Protein AF-A0A2N2XT64-F1 (afdb_monomer)

Foldseek 3Di:
DPDPVVVVVVVVVVVVVVVVVVVPPDQDDDAFFKKWKFDFAFDDPPDQQVDAPPVRHGDDPVVVVVVDPPDCVRRPVTDMFGQDPVSDTDDDDDPPTDTDMDIDDDDDPPRDPDDDDDDDDDDDDDDDDPD

Structure (mmCIF, N/CA/C/O backbone):
data_AF-A0A2N2XT64-F1
#
_entry.id   AF-A0A2N2XT64-F1
#
loop_
_atom_site.group_PDB
_atom_site.id
_atom_site.type_symbol
_atom_site.label_atom_id
_atom_site.label_alt_id
_atom_site.label_comp_id
_atom_site.label_asym_id
_atom_site.label_entity_id
_atom_site.label_seq_id
_atom_site.pdbx_PDB_ins_code
_atom_site.Cartn_x
_atom_site.Cartn_y
_atom_site.Cartn_z
_atom_site.occupancy
_atom_site.B_iso_or_equiv
_atom_site.auth_seq_id
_atom_site.auth_comp_id
_atom_site.auth_asym_id
_atom_site.auth_atom_id
_atom_site.pdbx_PDB_model_num
ATOM 1 N N . MET A 1 1 ? 22.605 4.730 -69.841 1.00 52.78 1 MET A N 1
ATOM 2 C CA . MET A 1 1 ? 22.550 5.150 -68.420 1.00 52.78 1 MET A CA 1
ATOM 3 C C . MET A 1 1 ? 23.114 4.033 -67.543 1.00 52.78 1 MET A C 1
ATOM 5 O O . MET A 1 1 ? 22.386 3.109 -67.203 1.00 52.78 1 MET A O 1
ATOM 9 N N . LYS A 1 2 ? 24.418 4.054 -67.231 1.00 54.47 2 LYS A N 1
ATOM 10 C CA . LYS A 1 2 ? 25.003 3.114 -66.259 1.00 54.47 2 LYS A CA 1
ATOM 11 C C . LYS A 1 2 ? 24.546 3.563 -64.870 1.00 54.47 2 LYS A C 1
ATOM 13 O O . LYS A 1 2 ? 24.994 4.596 -64.391 1.00 54.47 2 LYS A O 1
ATOM 18 N N . LYS A 1 3 ? 23.586 2.856 -64.266 1.00 61.47 3 LYS A N 1
ATOM 19 C CA . LYS A 1 3 ? 23.208 3.103 -62.869 1.00 61.47 3 LYS A CA 1
ATOM 20 C C . LYS A 1 3 ? 24.419 2.763 -61.997 1.00 61.47 3 LYS A C 1
ATOM 22 O O . LYS A 1 3 ? 24.975 1.674 -62.128 1.00 61.47 3 LYS A O 1
ATOM 27 N N . ASN A 1 4 ? 24.828 3.697 -61.142 1.00 63.78 4 ASN A N 1
ATOM 28 C CA . ASN A 1 4 ? 25.956 3.539 -60.227 1.00 63.78 4 ASN A CA 1
ATOM 29 C C . ASN A 1 4 ? 25.572 2.553 -59.113 1.00 63.78 4 ASN A C 1
ATOM 31 O O . ASN A 1 4 ? 25.219 2.948 -58.005 1.00 63.78 4 ASN A O 1
ATOM 35 N N . LEU A 1 5 ? 25.628 1.260 -59.437 1.00 62.66 5 LEU A N 1
ATOM 36 C CA . LEU A 1 5 ? 25.372 0.129 -58.547 1.00 62.66 5 LEU A CA 1
ATOM 37 C C . LEU A 1 5 ? 26.035 0.257 -57.155 1.00 62.66 5 LEU A C 1
ATOM 39 O O . LEU A 1 5 ? 25.341 -0.004 -56.175 1.00 62.66 5 LEU A O 1
ATOM 43 N N . PRO A 1 6 ? 27.295 0.733 -57.004 1.00 72.12 6 PRO A N 1
ATOM 44 C CA . PRO A 1 6 ? 27.887 0.897 -55.671 1.00 72.12 6 PRO A CA 1
ATOM 45 C C . PRO A 1 6 ? 27.227 2.006 -54.837 1.00 72.12 6 PRO A C 1
ATOM 47 O O . PRO A 1 6 ? 27.154 1.889 -53.619 1.00 72.12 6 PRO A O 1
ATOM 50 N N . VAL A 1 7 ? 26.697 3.057 -55.471 1.00 74.25 7 VAL A N 1
ATOM 51 C CA . VAL A 1 7 ? 26.027 4.170 -54.774 1.00 74.25 7 VAL A CA 1
ATOM 52 C C . VAL A 1 7 ? 24.658 3.731 -54.253 1.00 74.25 7 VAL A C 1
ATOM 54 O O . VAL A 1 7 ? 24.278 4.088 -53.141 1.00 74.25 7 VAL A O 1
ATOM 57 N N . LEU A 1 8 ? 23.946 2.902 -55.024 1.00 71.19 8 LEU A N 1
ATOM 58 C CA . LEU A 1 8 ? 22.670 2.323 -54.603 1.00 71.19 8 LEU A CA 1
ATOM 59 C C . LEU A 1 8 ? 22.856 1.354 -53.424 1.00 71.19 8 LEU A C 1
ATOM 61 O O . LEU A 1 8 ? 22.093 1.420 -52.464 1.00 71.19 8 LEU A O 1
ATOM 65 N N . SER A 1 9 ? 23.896 0.511 -53.459 1.00 72.12 9 SER A N 1
ATOM 66 C CA . SER A 1 9 ? 24.229 -0.390 -52.347 1.00 72.12 9 SER A CA 1
ATOM 67 C C . SER A 1 9 ? 24.648 0.368 -51.084 1.00 72.12 9 SER A C 1
ATOM 69 O O . SER A 1 9 ? 24.212 0.017 -49.991 1.00 72.12 9 SER A O 1
ATOM 71 N N . MET A 1 10 ? 25.434 1.442 -51.220 1.00 77.12 10 MET A N 1
ATOM 72 C CA . MET A 1 10 ? 25.842 2.283 -50.089 1.00 77.12 10 MET A CA 1
ATOM 73 C C . MET A 1 10 ? 24.636 2.965 -49.423 1.00 77.12 10 MET A C 1
ATOM 75 O O . MET A 1 10 ? 24.535 2.991 -48.198 1.00 77.12 10 MET A O 1
ATOM 79 N N . ALA A 1 11 ? 23.693 3.472 -50.224 1.00 80.12 11 ALA A N 1
ATOM 80 C CA . ALA A 1 11 ? 22.469 4.095 -49.722 1.00 80.12 11 ALA A CA 1
ATOM 81 C C . ALA A 1 11 ? 21.573 3.097 -48.966 1.00 80.12 11 ALA A C 1
ATOM 83 O O . ALA A 1 11 ? 20.992 3.443 -47.938 1.00 80.12 11 ALA A O 1
ATOM 84 N N . LEU A 1 12 ? 21.506 1.849 -49.436 1.00 81.56 12 LEU A N 1
ATOM 85 C CA . LEU A 1 12 ? 20.759 0.768 -48.787 1.00 81.56 12 LEU A CA 1
ATOM 86 C C . LEU A 1 12 ? 21.357 0.391 -47.425 1.00 81.56 12 LEU A C 1
ATOM 88 O O . LEU A 1 12 ? 20.624 0.275 -46.444 1.00 81.56 12 LEU A O 1
ATOM 92 N N . ILE A 1 13 ? 22.685 0.273 -47.345 1.00 83.06 13 ILE A N 1
ATOM 93 C CA . ILE A 1 13 ? 23.398 -0.024 -46.093 1.00 83.06 13 ILE A CA 1
ATOM 94 C C . ILE A 1 13 ? 23.221 1.120 -45.089 1.00 83.06 13 ILE A C 1
ATOM 96 O O . ILE A 1 13 ? 22.932 0.872 -43.920 1.00 83.06 13 ILE A O 1
ATOM 100 N N . PHE A 1 14 ? 23.330 2.370 -45.544 1.00 83.38 14 PHE A N 1
ATOM 101 C CA . PHE A 1 14 ? 23.127 3.544 -44.695 1.00 83.38 14 PHE A CA 1
ATOM 102 C C . PHE A 1 14 ? 21.688 3.633 -44.165 1.00 83.38 14 PHE A C 1
ATOM 104 O O . PHE A 1 14 ? 21.480 3.860 -42.976 1.00 83.38 14 PHE A O 1
ATOM 111 N N . SER A 1 15 ? 20.691 3.381 -45.021 1.00 79.69 15 SER A N 1
ATOM 112 C CA . SER A 1 15 ? 19.280 3.355 -44.623 1.00 79.69 15 SER A CA 1
ATOM 113 C C . SER A 1 15 ? 18.983 2.246 -43.612 1.00 79.69 15 SER A C 1
ATOM 115 O O . SER A 1 15 ? 18.233 2.480 -42.668 1.00 79.69 15 SER A O 1
ATOM 117 N N . MET A 1 16 ? 19.590 1.068 -43.770 1.00 80.12 16 MET A N 1
ATOM 118 C CA . MET A 1 16 ? 19.456 -0.042 -42.827 1.00 80.12 16 MET A CA 1
ATOM 119 C C . MET A 1 16 ? 20.108 0.282 -41.474 1.00 80.12 16 MET A C 1
ATOM 121 O O . MET A 1 16 ? 19.508 0.026 -40.433 1.00 80.12 16 MET A O 1
ATOM 125 N N . PHE A 1 17 ? 21.284 0.917 -41.472 1.00 77.56 17 PHE A N 1
ATOM 126 C CA . PHE A 1 17 ? 21.947 1.375 -40.246 1.00 77.56 17 PHE A CA 1
ATOM 127 C C . PHE A 1 17 ? 21.120 2.425 -39.492 1.00 77.56 17 PHE A C 1
ATOM 129 O O . PHE A 1 17 ? 21.021 2.373 -38.267 1.00 77.56 17 PHE A O 1
ATOM 136 N N . LEU A 1 18 ? 20.481 3.343 -40.225 1.00 74.75 18 LEU A N 1
ATOM 137 C CA . LEU A 1 18 ? 19.588 4.353 -39.656 1.00 74.75 18 LEU A CA 1
ATOM 138 C C . LEU A 1 18 ? 18.320 3.723 -39.056 1.00 74.75 18 LEU A C 1
ATOM 140 O O . LEU A 1 18 ? 17.832 4.161 -38.020 1.00 74.75 18 LEU A O 1
ATOM 144 N N . PHE A 1 19 ? 17.791 2.674 -39.689 1.00 71.75 19 PHE A N 1
ATOM 145 C CA . PHE A 1 19 ? 16.606 1.973 -39.195 1.00 71.75 19 PHE A CA 1
ATOM 146 C C . PHE A 1 19 ? 16.897 1.180 -37.915 1.00 71.75 19 PHE A C 1
ATOM 148 O O . PHE A 1 19 ? 16.060 1.142 -37.018 1.00 71.75 19 PHE A O 1
ATOM 155 N N . VAL A 1 20 ? 18.093 0.589 -37.799 1.00 71.88 20 VAL A N 1
ATOM 156 C CA . VAL A 1 20 ? 18.532 -0.132 -36.592 1.00 71.88 20 VAL A CA 1
ATOM 157 C C . VAL A 1 20 ? 18.795 0.828 -35.427 1.00 71.88 20 VAL A C 1
ATOM 159 O O . VAL A 1 20 ? 18.426 0.515 -34.298 1.00 71.88 20 VAL A O 1
ATOM 162 N N . SER A 1 21 ? 19.366 2.014 -35.668 1.00 66.00 21 SER A N 1
ATOM 163 C CA . SER A 1 21 ? 19.645 2.978 -34.591 1.00 66.00 21 SER A CA 1
ATOM 164 C C . SER A 1 21 ? 18.386 3.629 -34.001 1.00 66.00 21 SER A C 1
ATOM 166 O O . SER A 1 21 ? 18.387 4.008 -32.830 1.00 66.00 21 SER A O 1
ATOM 168 N N . LEU A 1 22 ? 17.293 3.708 -34.768 1.00 63.62 22 LEU A N 1
ATOM 169 C CA . LEU A 1 22 ? 16.005 4.250 -34.313 1.00 63.62 22 LEU A CA 1
ATOM 170 C C . LEU A 1 22 ? 15.193 3.272 -33.441 1.00 63.62 22 LEU A C 1
ATOM 172 O O . LEU A 1 22 ? 14.307 3.709 -32.709 1.00 63.62 22 LEU A O 1
ATOM 176 N N . GLN A 1 23 ? 15.498 1.969 -33.470 1.00 60.53 23 GLN A N 1
ATOM 177 C CA . GLN A 1 23 ? 14.805 0.952 -32.657 1.00 60.53 23 GLN A CA 1
ATOM 178 C C . GLN A 1 23 ? 15.129 1.074 -31.155 1.00 60.53 23 GLN A C 1
ATOM 180 O O . GLN A 1 23 ? 14.388 0.563 -30.321 1.00 60.53 23 GLN A O 1
ATOM 185 N N . SER A 1 24 ? 16.201 1.782 -30.787 1.00 58.28 24 SER A N 1
ATOM 186 C CA . SER A 1 24 ? 16.656 1.921 -29.394 1.00 58.28 24 SER A CA 1
ATOM 187 C C . SER A 1 24 ? 15.946 3.031 -28.601 1.00 58.28 24 SER A C 1
ATOM 189 O O . SER A 1 24 ? 16.322 3.294 -27.463 1.00 58.28 24 SER A O 1
ATOM 191 N N . ILE A 1 25 ? 14.942 3.704 -29.181 1.00 58.47 25 ILE A N 1
ATOM 192 C CA . ILE A 1 25 ? 14.254 4.866 -28.573 1.00 58.47 25 ILE A CA 1
ATOM 193 C C . ILE A 1 25 ? 12.875 4.479 -27.996 1.00 58.47 25 ILE A C 1
ATOM 195 O O . ILE A 1 25 ? 12.039 5.333 -27.706 1.00 58.47 25 ILE A O 1
ATOM 199 N N . PHE A 1 26 ? 12.591 3.191 -27.797 1.00 61.41 26 PHE A N 1
ATOM 200 C CA . PHE A 1 26 ? 11.381 2.797 -27.073 1.00 61.41 26 PHE A CA 1
ATOM 201 C C . PHE A 1 26 ? 11.606 2.918 -25.563 1.00 61.41 26 PHE A C 1
ATOM 203 O O . PHE A 1 26 ? 12.490 2.281 -24.996 1.00 61.41 26 PHE A O 1
ATOM 210 N N . ALA A 1 27 ? 10.796 3.754 -24.908 1.00 62.56 27 ALA A N 1
ATOM 211 C CA . ALA A 1 27 ? 10.800 3.896 -23.458 1.00 62.56 27 ALA A CA 1
ATOM 212 C C . ALA A 1 27 ? 10.430 2.555 -22.806 1.00 62.56 27 ALA A C 1
ATOM 214 O O . ALA A 1 27 ? 9.320 2.053 -22.985 1.00 62.56 27 ALA A O 1
ATOM 215 N N . GLN A 1 28 ? 11.366 1.970 -22.059 1.00 68.56 28 GLN A N 1
ATOM 216 C CA . GLN A 1 28 ? 11.153 0.689 -21.400 1.00 68.56 28 GLN A CA 1
ATOM 217 C C . GLN A 1 28 ? 10.209 0.869 -20.206 1.00 68.56 28 GLN A C 1
ATOM 219 O O . GLN A 1 28 ? 10.515 1.583 -19.250 1.00 68.56 28 GLN A O 1
ATOM 224 N N . GLN A 1 29 ? 9.047 0.216 -20.255 1.00 74.62 29 GLN A N 1
ATOM 225 C CA . GLN A 1 29 ? 8.146 0.153 -19.111 1.00 74.62 29 GLN A CA 1
ATOM 226 C C . GLN A 1 29 ? 8.701 -0.858 -18.107 1.00 74.62 29 GLN A C 1
ATOM 228 O O . GLN A 1 29 ? 8.760 -2.052 -18.391 1.00 74.62 29 GLN A O 1
ATOM 233 N N . VAL A 1 30 ? 9.099 -0.378 -16.931 1.00 79.75 30 VAL A N 1
ATOM 234 C CA . VAL A 1 30 ? 9.509 -1.244 -15.823 1.00 79.75 30 VAL A CA 1
ATOM 235 C C . VAL A 1 30 ? 8.306 -1.521 -14.944 1.00 79.75 30 VAL A C 1
ATOM 237 O O . VAL A 1 30 ? 7.570 -0.610 -14.561 1.00 79.75 30 VAL A O 1
ATOM 240 N N . LYS A 1 31 ? 8.106 -2.803 -14.658 1.00 86.12 31 LYS A N 1
ATOM 241 C CA . LYS A 1 31 ? 7.006 -3.306 -13.848 1.00 86.12 31 LYS A CA 1
ATOM 242 C C . LYS A 1 31 ? 7.575 -3.837 -12.546 1.00 86.12 31 LYS A C 1
ATOM 244 O O . LYS A 1 31 ? 8.658 -4.417 -12.520 1.00 86.12 31 LYS A O 1
ATOM 249 N N . VAL A 1 32 ? 6.857 -3.589 -11.461 1.00 89.56 32 VAL A N 1
ATOM 250 C CA . VAL A 1 32 ? 7.202 -4.157 -10.163 1.00 89.56 32 VAL A CA 1
ATOM 251 C C . VAL A 1 32 ? 6.683 -5.587 -10.165 1.00 89.56 32 VAL A C 1
ATOM 253 O O . VAL A 1 32 ? 5.495 -5.799 -10.370 1.00 89.56 32 VAL A O 1
ATOM 256 N N . GLU A 1 33 ? 7.567 -6.561 -9.973 1.00 92.00 33 GLU A N 1
ATOM 257 C CA . GLU A 1 33 ? 7.195 -7.985 -9.964 1.00 92.00 33 GLU A CA 1
ATOM 258 C C . GLU A 1 33 ? 6.870 -8.487 -8.555 1.00 92.00 33 GLU A C 1
ATOM 260 O O . GLU A 1 33 ? 6.113 -9.442 -8.377 1.00 92.00 33 GLU A O 1
ATOM 265 N N . LYS A 1 34 ? 7.464 -7.843 -7.546 1.00 94.06 34 LYS A N 1
ATOM 266 C CA . LYS A 1 34 ? 7.413 -8.252 -6.146 1.00 94.06 34 LYS A CA 1
ATOM 267 C C . LYS A 1 34 ? 7.229 -7.049 -5.243 1.00 94.06 34 LYS A C 1
ATOM 269 O O . LYS A 1 34 ? 7.922 -6.042 -5.401 1.00 94.06 34 LYS A O 1
ATOM 274 N N . ILE A 1 35 ? 6.346 -7.186 -4.262 1.00 94.81 35 ILE A N 1
ATOM 275 C CA . ILE A 1 35 ? 6.162 -6.203 -3.195 1.00 94.81 35 ILE A CA 1
ATOM 276 C C . ILE A 1 35 ? 6.192 -6.893 -1.838 1.00 94.81 35 ILE A C 1
ATOM 278 O O . ILE A 1 35 ? 5.782 -8.042 -1.697 1.00 94.81 35 ILE A O 1
ATOM 282 N N . LEU A 1 36 ? 6.643 -6.172 -0.821 1.00 94.62 36 LEU A N 1
ATOM 283 C CA . LEU A 1 36 ? 6.516 -6.591 0.567 1.00 94.62 36 LEU A CA 1
ATOM 284 C C . LEU A 1 36 ? 5.193 -6.071 1.116 1.00 94.62 36 LEU A C 1
AT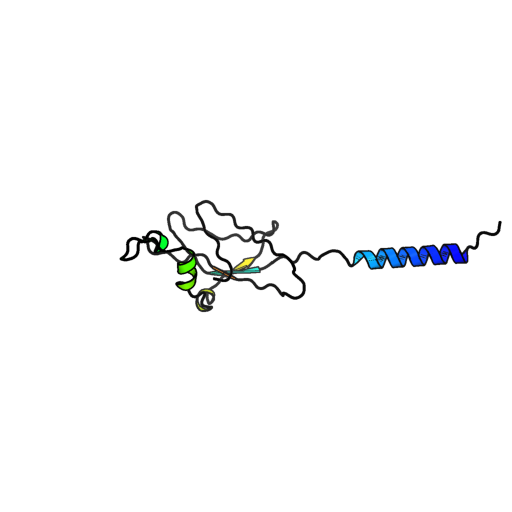OM 286 O O . LEU A 1 36 ? 4.912 -4.876 1.039 1.00 94.62 36 LEU A O 1
ATOM 290 N N . TYR A 1 37 ? 4.401 -6.966 1.688 1.00 94.81 37 TYR A N 1
ATOM 291 C CA . TYR A 1 37 ? 3.135 -6.668 2.338 1.00 94.81 37 TYR A CA 1
ATOM 292 C C . TYR A 1 37 ? 3.240 -6.902 3.843 1.00 94.81 37 TYR A C 1
ATOM 294 O O . TYR A 1 37 ? 3.696 -7.955 4.284 1.00 94.81 37 TYR A O 1
ATOM 302 N N . ALA A 1 38 ? 2.789 -5.937 4.640 1.00 92.38 38 ALA A N 1
ATOM 303 C CA . ALA A 1 38 ? 2.643 -6.086 6.081 1.00 92.38 38 ALA A CA 1
ATOM 304 C C . ALA A 1 38 ? 1.234 -5.677 6.525 1.00 92.38 38 ALA A C 1
ATOM 306 O O . ALA A 1 38 ? 0.732 -4.611 6.159 1.00 92.38 38 ALA A O 1
ATOM 307 N N . GLY A 1 39 ? 0.612 -6.522 7.345 1.00 90.56 39 GLY A N 1
ATOM 308 C CA . GLY A 1 39 ? -0.737 -6.327 7.868 1.00 90.56 39 GLY A CA 1
ATOM 309 C C . GLY A 1 39 ? -1.620 -7.566 7.676 1.00 90.56 39 GLY A C 1
ATOM 310 O O . GLY A 1 39 ? -1.105 -8.640 7.358 1.00 90.56 39 GLY A O 1
ATOM 311 N N . PRO A 1 40 ? -2.943 -7.431 7.863 1.00 91.19 40 PRO A N 1
ATOM 312 C CA . PRO A 1 40 ? -3.655 -6.205 8.234 1.00 91.19 40 PRO A CA 1
ATOM 313 C C . PRO A 1 40 ? -3.389 -5.802 9.692 1.00 91.19 40 PRO A C 1
ATOM 315 O O . PRO A 1 40 ? -3.378 -6.648 10.584 1.00 91.19 40 PRO A O 1
ATOM 318 N N . PHE A 1 41 ? -3.206 -4.506 9.948 1.00 86.44 41 PHE A N 1
ATOM 319 C CA . PHE A 1 41 ? -3.146 -3.957 11.305 1.00 86.44 41 PHE A CA 1
ATOM 320 C C . PHE A 1 41 ? -4.509 -3.387 11.681 1.00 86.44 41 PHE A C 1
ATOM 322 O O . PHE A 1 41 ? -5.018 -2.496 11.003 1.00 86.44 41 PHE A O 1
ATOM 329 N N . LYS A 1 42 ? -5.106 -3.898 12.758 1.00 84.56 42 LYS A N 1
ATOM 330 C CA . LYS A 1 42 ? -6.412 -3.436 13.236 1.00 84.56 42 LYS A CA 1
ATOM 331 C C . LYS A 1 42 ? -6.337 -1.975 13.677 1.00 84.56 42 LYS A C 1
ATOM 333 O O . LYS A 1 42 ? -5.458 -1.614 14.458 1.00 84.56 42 LYS A O 1
ATOM 338 N N . MET A 1 43 ? -7.272 -1.152 13.206 1.00 78.56 43 MET A N 1
ATOM 339 C CA . MET A 1 43 ? -7.420 0.217 13.695 1.00 78.56 43 MET A CA 1
ATOM 340 C C . MET A 1 43 ? -8.339 0.262 14.912 1.00 78.56 43 MET A C 1
ATOM 342 O O . MET A 1 43 ? -9.367 -0.413 14.963 1.00 78.56 43 MET A O 1
ATOM 346 N N . ALA A 1 44 ? -7.969 1.081 15.894 1.00 73.81 44 ALA A N 1
ATOM 347 C CA . ALA A 1 44 ? -8.873 1.435 16.976 1.00 73.81 44 ALA A CA 1
ATOM 348 C C . ALA A 1 44 ? -9.927 2.424 16.456 1.00 73.81 44 ALA A C 1
ATOM 350 O O . ALA A 1 44 ? -9.594 3.378 15.755 1.00 73.81 44 ALA A O 1
ATOM 351 N N . THR A 1 45 ? -11.189 2.188 16.809 1.00 71.25 45 THR A N 1
ATOM 352 C CA . THR A 1 45 ? -12.320 3.072 16.499 1.00 71.25 45 THR A CA 1
ATOM 353 C C . THR A 1 45 ? -12.786 3.801 17.766 1.00 71.25 45 THR A C 1
ATOM 355 O O . THR A 1 45 ? -12.861 3.148 18.813 1.00 71.25 45 THR A O 1
ATOM 358 N N . PRO A 1 46 ? -13.166 5.093 17.702 1.00 67.00 46 PRO A N 1
ATOM 359 C CA . PRO A 1 46 ? -13.208 5.945 16.509 1.00 67.00 46 PRO A CA 1
ATOM 360 C C . PRO A 1 46 ? -11.807 6.336 16.026 1.00 67.00 46 PRO A C 1
ATOM 362 O O . PRO A 1 46 ? -10.869 6.420 16.820 1.00 67.00 46 PRO A O 1
ATOM 365 N N . TYR A 1 47 ? -11.662 6.547 14.720 1.00 68.62 47 TYR A N 1
ATOM 366 C CA . TYR A 1 47 ? -10.383 6.921 14.129 1.00 68.62 47 TYR A CA 1
ATOM 367 C C . TYR A 1 47 ? -10.114 8.422 14.347 1.00 68.62 47 TYR A C 1
ATOM 369 O O . TYR A 1 47 ? -11.047 9.208 14.486 1.00 68.62 47 TYR A O 1
ATOM 377 N N . ILE A 1 48 ? -8.848 8.855 14.431 1.00 66.81 48 ILE A N 1
ATOM 378 C CA . ILE A 1 48 ? -8.520 10.243 14.829 1.00 66.81 48 ILE A CA 1
ATOM 379 C C . ILE A 1 48 ? -9.061 11.285 13.839 1.00 66.81 48 ILE A C 1
ATOM 381 O O . ILE A 1 48 ? -9.408 12.377 14.283 1.00 66.81 48 ILE A O 1
ATOM 385 N N . SER A 1 49 ? -9.188 10.979 12.542 1.00 63.81 49 SER A N 1
ATOM 386 C CA . SER A 1 49 ? -9.835 11.906 11.597 1.00 63.81 49 SER A CA 1
ATOM 387 C C . SER A 1 49 ? -11.336 12.072 11.849 1.00 63.81 49 SER A C 1
ATOM 389 O O . SER A 1 49 ? -11.876 13.145 11.587 1.00 63.81 49 SER A O 1
ATOM 391 N N . ASP A 1 50 ? -11.988 11.078 12.458 1.00 64.12 50 ASP A N 1
ATOM 392 C CA . ASP A 1 50 ? -13.373 11.191 12.933 1.00 64.12 50 ASP A CA 1
ATOM 393 C C . ASP A 1 50 ? -13.477 12.038 14.215 1.00 64.12 50 ASP A C 1
ATOM 395 O O . ASP A 1 50 ? -14.575 12.345 14.683 1.00 64.12 50 ASP A O 1
ATOM 399 N N . SER A 1 51 ? -12.339 12.403 14.813 1.00 68.38 51 SER A N 1
ATOM 400 C CA . SER A 1 51 ? -12.269 13.155 16.058 1.00 68.38 51 SER A CA 1
ATOM 401 C C . SER A 1 51 ? -12.105 14.658 15.817 1.00 68.38 51 SER A C 1
ATOM 403 O O . SER A 1 51 ? -11.602 15.123 14.790 1.00 68.38 51 SER A O 1
ATOM 405 N N . ILE A 1 52 ? -12.516 15.443 16.809 1.00 76.69 52 ILE A N 1
ATOM 406 C CA . ILE A 1 52 ? -12.311 16.892 16.856 1.00 76.69 52 ILE A CA 1
ATOM 407 C C . ILE A 1 52 ? -11.318 17.211 17.966 1.00 76.69 52 ILE A C 1
ATOM 409 O O . ILE A 1 52 ? -11.320 16.592 19.030 1.00 76.69 52 ILE A O 1
ATOM 413 N N . ASN A 1 53 ? -10.440 18.179 17.728 1.00 74.88 53 ASN A N 1
ATOM 414 C CA . ASN A 1 53 ? -9.556 18.659 18.780 1.00 74.88 53 ASN A CA 1
ATOM 415 C C . ASN A 1 53 ? -10.341 19.458 19.841 1.00 74.88 53 ASN A C 1
ATOM 417 O O . ASN A 1 53 ? -11.516 19.775 19.661 1.00 74.88 53 ASN A O 1
ATOM 421 N N . ALA A 1 54 ? -9.674 19.845 20.934 1.00 80.94 54 ALA A N 1
ATOM 422 C CA . ALA A 1 54 ? -10.284 20.635 22.013 1.00 80.94 54 ALA A CA 1
ATOM 423 C C . ALA A 1 54 ? -10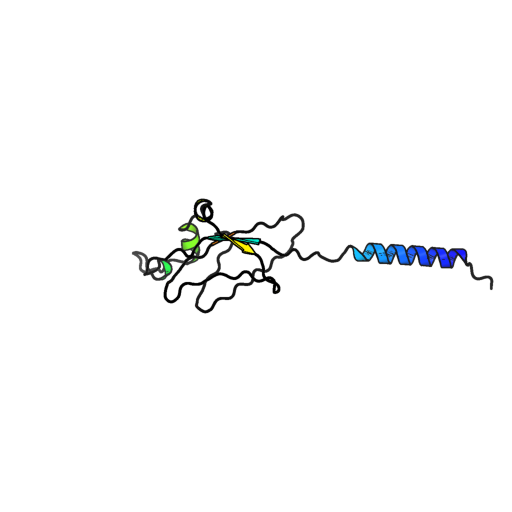.889 21.980 21.548 1.00 80.94 54 ALA A C 1
ATOM 425 O O . ALA A 1 54 ? -11.702 22.567 22.255 1.00 80.94 54 ALA A O 1
ATOM 426 N N . ASN A 1 55 ? -10.522 22.445 20.349 1.00 82.88 55 ASN A N 1
ATOM 427 C CA . ASN A 1 55 ? -11.015 23.674 19.733 1.00 82.88 55 ASN A CA 1
ATOM 428 C C . ASN A 1 55 ? -12.142 23.417 18.710 1.00 82.88 55 ASN A C 1
ATOM 430 O O . ASN A 1 55 ? -12.496 24.320 17.957 1.00 82.88 55 ASN A O 1
ATOM 434 N N . GLY A 1 56 ? -12.672 22.191 18.627 1.00 80.44 56 GLY A N 1
ATOM 435 C CA . GLY A 1 56 ? -13.761 21.820 17.718 1.00 80.44 56 GLY A CA 1
ATOM 436 C C . GLY A 1 56 ? -13.359 21.662 16.250 1.00 80.44 56 GLY A C 1
ATOM 437 O O . GLY A 1 56 ? -14.227 21.533 15.391 1.00 80.44 56 GLY A O 1
ATOM 438 N N . LYS A 1 57 ? -12.059 21.670 15.932 1.00 82.75 57 LYS A N 1
ATOM 439 C CA . LYS A 1 57 ? -11.563 21.481 14.564 1.00 82.75 57 LYS A CA 1
ATOM 440 C C . LYS A 1 57 ? -11.249 20.007 14.321 1.00 82.75 57 LYS A C 1
ATOM 442 O O . LYS A 1 57 ? -10.510 19.408 15.105 1.00 82.75 57 LYS A O 1
ATOM 447 N N . SER A 1 58 ? -11.756 19.454 13.222 1.00 78.19 58 SER A N 1
ATOM 448 C CA . SER A 1 58 ? -11.410 18.104 12.764 1.00 78.19 58 SER A CA 1
ATOM 449 C C . SER A 1 58 ? -9.907 17.970 12.527 1.00 78.19 58 SER A C 1
ATOM 451 O O . SER A 1 58 ? -9.244 18.912 12.070 1.00 78.19 58 SER A O 1
ATOM 453 N N . PHE A 1 59 ? -9.362 16.797 12.837 1.00 70.50 59 PHE A N 1
ATOM 454 C CA . PHE A 1 59 ? -7.990 16.478 12.462 1.00 70.50 59 PHE A CA 1
ATOM 455 C C . PHE A 1 59 ? -7.893 16.331 10.939 1.00 70.50 59 PHE A C 1
ATOM 457 O O . PHE A 1 59 ? -8.774 15.763 10.306 1.00 70.50 59 PHE A O 1
ATOM 464 N N . ALA A 1 60 ? -6.836 16.888 10.344 1.00 72.81 60 ALA A N 1
ATOM 465 C CA . ALA A 1 60 ? -6.584 16.740 8.913 1.00 72.81 60 ALA A CA 1
ATOM 466 C C . ALA A 1 60 ? -5.950 15.373 8.633 1.00 72.81 60 ALA A C 1
ATOM 468 O O . ALA A 1 60 ? -5.004 14.999 9.328 1.00 72.81 60 ALA A O 1
ATOM 469 N N . ASP A 1 61 ? -6.378 14.694 7.571 1.00 68.31 61 ASP A N 1
ATOM 470 C CA . ASP A 1 61 ? -5.887 13.351 7.232 1.00 68.31 61 ASP A CA 1
ATOM 471 C C . ASP A 1 61 ? -4.370 13.324 6.990 1.00 68.31 61 ASP A C 1
ATOM 473 O O . ASP A 1 61 ? -3.653 12.437 7.446 1.00 68.31 61 ASP A O 1
ATOM 477 N N . ALA A 1 62 ? -3.823 14.39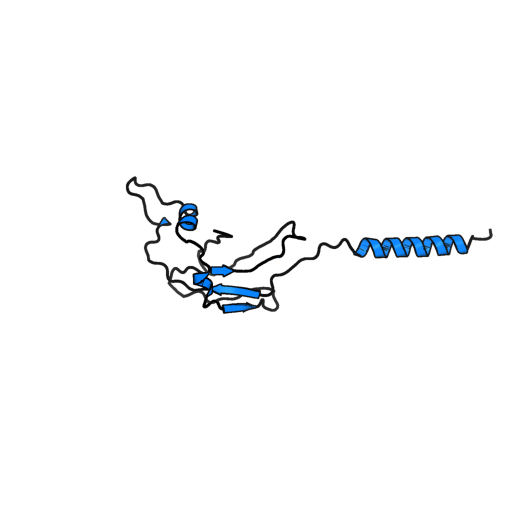8 6.415 1.00 65.25 62 ALA A N 1
ATOM 478 C CA . ALA A 1 62 ? -2.379 14.565 6.243 1.00 65.25 62 ALA A CA 1
ATOM 479 C C . ALA A 1 62 ? -1.590 14.643 7.570 1.00 65.25 62 ALA A C 1
ATOM 481 O O . ALA A 1 62 ? -0.391 14.369 7.598 1.00 65.25 62 ALA A O 1
ATOM 482 N N . ALA A 1 63 ? -2.226 15.022 8.684 1.00 63.81 63 ALA A N 1
ATOM 483 C CA . ALA A 1 63 ? -1.587 14.991 10.000 1.00 63.81 63 ALA A CA 1
ATOM 484 C C . ALA A 1 63 ? -1.475 13.559 10.553 1.00 63.81 63 ALA A C 1
ATOM 486 O O . ALA A 1 63 ? -0.584 13.295 11.361 1.00 63.81 63 ALA A O 1
ATOM 487 N N . LEU A 1 64 ? -2.313 12.628 10.080 1.00 62.09 64 LEU A N 1
ATOM 488 C CA . LEU A 1 64 ? -2.253 11.211 10.447 1.00 62.09 64 LEU A CA 1
ATOM 489 C C . LEU A 1 64 ? -1.008 10.533 9.874 1.00 62.09 64 LEU A C 1
ATOM 491 O O . LEU A 1 64 ? -0.401 9.713 10.562 1.00 62.09 64 LEU A O 1
ATOM 495 N N . LEU A 1 65 ? -0.553 10.947 8.688 1.00 61.31 65 LEU A N 1
ATOM 496 C CA . LEU A 1 65 ? 0.708 10.475 8.100 1.00 61.31 65 LEU A CA 1
ATOM 497 C C . LEU A 1 65 ? 1.901 10.750 9.013 1.00 61.31 65 LEU A C 1
ATOM 499 O O . LEU A 1 65 ? 2.748 9.890 9.220 1.00 61.31 65 LEU A O 1
ATOM 503 N N . LYS A 1 66 ? 1.913 11.923 9.656 1.00 59.69 66 LYS A N 1
ATOM 504 C CA . LYS A 1 66 ? 2.951 12.283 10.632 1.00 59.69 66 LYS A CA 1
ATOM 505 C C . LYS A 1 66 ? 2.836 11.506 11.943 1.00 59.69 66 LYS A C 1
ATOM 507 O O . LYS A 1 66 ? 3.806 11.437 12.692 1.00 59.69 66 LYS A O 1
ATOM 512 N N . SER A 1 67 ? 1.655 10.968 12.244 1.00 57.00 67 SER A N 1
ATOM 513 C CA . SER A 1 67 ? 1.397 10.210 13.472 1.00 57.00 67 SER A CA 1
ATOM 514 C C . SER A 1 67 ? 1.788 8.736 13.357 1.00 57.00 67 SER A C 1
ATOM 516 O O . SER A 1 67 ? 2.047 8.094 14.374 1.00 57.00 67 SER A O 1
ATOM 518 N N . PHE A 1 68 ? 1.875 8.212 12.130 1.00 59.28 68 PHE A N 1
ATOM 519 C CA . PHE A 1 68 ? 2.256 6.833 11.855 1.00 59.28 68 PHE A CA 1
ATOM 520 C C . PHE A 1 68 ? 3.664 6.804 11.251 1.00 59.28 68 PHE A C 1
ATOM 522 O O . PHE A 1 68 ? 3.808 6.836 10.029 1.00 59.28 68 PHE A O 1
ATOM 529 N N . PRO A 1 69 ? 4.738 6.743 12.064 1.00 58.25 69 PRO A N 1
ATOM 530 C CA . PRO A 1 69 ? 6.060 6.534 11.501 1.00 58.25 69 PRO A CA 1
ATOM 531 C C . PRO A 1 69 ? 6.053 5.172 10.803 1.00 58.25 69 PRO A C 1
ATOM 533 O O . PRO A 1 69 ? 5.935 4.139 11.468 1.00 58.25 69 PRO A O 1
ATOM 536 N N . LEU A 1 70 ? 6.168 5.167 9.471 1.00 64.69 70 LEU A N 1
ATOM 537 C CA . LEU A 1 70 ? 6.456 3.979 8.665 1.00 64.69 70 LEU A CA 1
ATOM 538 C C . LEU A 1 70 ? 7.815 3.425 9.108 1.00 64.69 70 LEU A C 1
ATOM 540 O O . LEU A 1 70 ? 8.867 3.728 8.553 1.00 64.69 70 LEU A O 1
ATOM 544 N N . SER A 1 71 ? 7.804 2.662 10.195 1.00 72.69 71 SER A N 1
ATOM 545 C CA . SER A 1 71 ? 8.989 2.027 10.742 1.00 72.69 71 SER A CA 1
ATOM 546 C C . SER A 1 71 ? 9.265 0.747 9.971 1.00 72.69 71 SER A C 1
ATOM 548 O O . SER A 1 71 ? 8.366 -0.072 9.780 1.00 72.69 71 SER A O 1
ATOM 550 N N . GLU A 1 72 ? 10.533 0.507 9.636 1.00 77.56 72 GLU A N 1
ATOM 551 C CA . GLU A 1 72 ? 10.993 -0.782 9.099 1.00 77.56 72 GLU A CA 1
ATOM 552 C C . GLU A 1 72 ? 10.575 -1.976 9.977 1.00 77.56 72 GLU A C 1
ATOM 554 O O . GLU A 1 72 ? 10.411 -3.093 9.492 1.00 77.56 72 GLU A O 1
ATOM 559 N N . LYS A 1 73 ? 10.291 -1.734 11.265 1.00 82.44 73 LYS A N 1
ATOM 560 C CA . LYS A 1 73 ? 9.774 -2.744 12.193 1.00 82.44 73 LYS A CA 1
ATOM 561 C C . LYS A 1 73 ? 8.463 -3.390 11.737 1.00 82.44 73 LYS A C 1
ATOM 563 O O . LYS A 1 73 ? 8.259 -4.568 12.016 1.00 82.44 73 LYS A O 1
ATOM 568 N N . TYR A 1 74 ? 7.597 -2.667 11.023 1.00 82.38 74 TYR A N 1
ATOM 569 C CA . TYR A 1 74 ? 6.340 -3.232 10.521 1.00 82.38 74 TYR A CA 1
ATOM 570 C C . TYR A 1 74 ? 6.565 -4.302 9.447 1.00 82.38 74 TYR A C 1
ATOM 572 O O . TYR A 1 74 ? 5.728 -5.186 9.288 1.00 82.38 74 TYR A O 1
ATOM 580 N N . PHE A 1 75 ? 7.707 -4.271 8.755 1.00 88.50 75 PHE A N 1
ATOM 581 C CA . PHE A 1 75 ? 8.032 -5.215 7.689 1.00 88.50 75 PHE A CA 1
ATOM 582 C C . PHE A 1 75 ? 8.874 -6.414 8.150 1.00 88.50 75 PHE A C 1
ATOM 584 O O . PHE A 1 75 ? 9.173 -7.274 7.323 1.00 88.50 75 PHE A O 1
ATOM 591 N N . ILE A 1 76 ? 9.209 -6.528 9.446 1.00 86.75 76 ILE A N 1
ATOM 592 C CA . ILE A 1 76 ? 9.990 -7.662 9.987 1.00 86.75 76 ILE A CA 1
ATOM 593 C C . ILE A 1 76 ? 9.328 -9.008 9.654 1.00 86.75 76 ILE A C 1
ATOM 595 O O . ILE A 1 76 ? 10.016 -9.949 9.278 1.00 86.75 76 ILE A O 1
ATOM 599 N N . ASN A 1 77 ? 7.996 -9.072 9.734 1.00 85.94 77 ASN A N 1
ATOM 600 C CA . ASN A 1 77 ? 7.203 -10.264 9.412 1.00 85.94 77 ASN A CA 1
ATOM 601 C C . ASN A 1 77 ? 6.385 -10.073 8.124 1.00 85.94 77 ASN A C 1
ATOM 603 O O . ASN A 1 77 ? 5.257 -10.555 8.024 1.00 85.94 77 ASN A O 1
ATOM 607 N N . SER A 1 78 ? 6.909 -9.296 7.173 1.00 92.50 78 SER A N 1
ATOM 6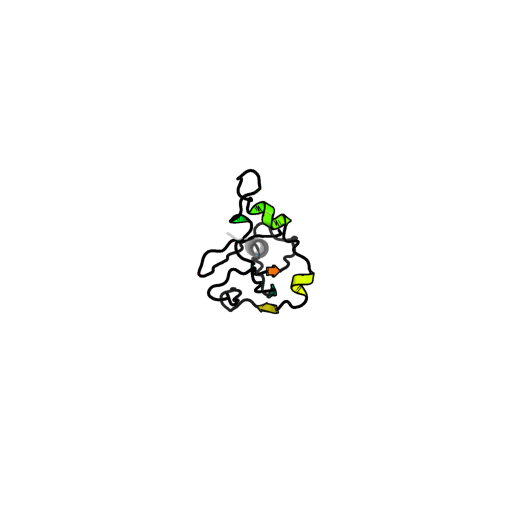08 C CA . SER A 1 78 ? 6.220 -9.062 5.904 1.00 92.50 78 SER A CA 1
ATOM 609 C C . SER A 1 78 ? 6.167 -10.315 5.033 1.00 92.50 78 SER A C 1
ATOM 611 O O . SER A 1 78 ? 7.007 -11.209 5.119 1.00 92.50 78 SER A O 1
ATOM 613 N N . VAL A 1 79 ? 5.153 -10.360 4.177 1.00 94.88 79 VAL A N 1
ATOM 614 C CA . VAL A 1 79 ? 4.957 -11.391 3.164 1.00 94.88 79 VAL A CA 1
ATOM 615 C C . VAL A 1 79 ? 5.327 -10.804 1.809 1.00 94.88 79 VAL A C 1
ATOM 617 O O . VAL A 1 79 ? 4.875 -9.715 1.460 1.00 94.88 79 VAL A O 1
ATOM 620 N N . GLU A 1 80 ? 6.132 -11.521 1.030 1.00 95.62 80 GLU A N 1
ATOM 621 C CA . GLU A 1 80 ? 6.367 -11.168 -0.370 1.00 95.62 80 GLU A CA 1
ATOM 622 C C . GLU A 1 80 ? 5.137 -11.554 -1.202 1.00 95.62 80 GLU A C 1
ATOM 624 O O . GLU A 1 80 ? 4.750 -12.723 -1.252 1.00 95.62 80 GLU A O 1
ATOM 629 N N . LEU A 1 81 ? 4.520 -10.570 -1.853 1.00 95.69 81 LEU A N 1
ATOM 630 C CA . LEU 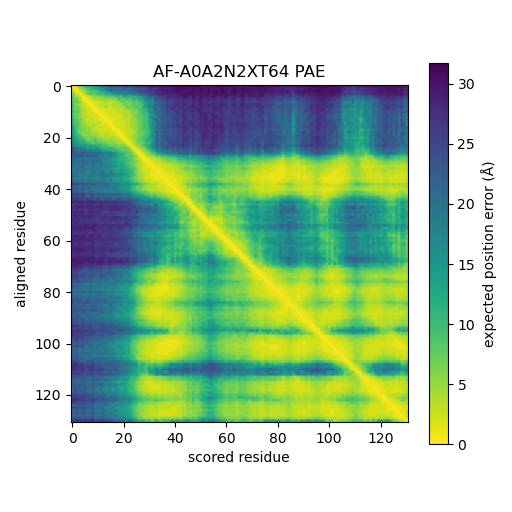A 1 81 ? 3.482 -10.782 -2.854 1.00 95.69 81 LEU A CA 1
ATOM 631 C C . LEU A 1 81 ? 4.109 -10.689 -4.240 1.00 95.69 81 LEU A C 1
ATOM 633 O O . LEU A 1 81 ? 4.879 -9.768 -4.521 1.00 95.69 81 LEU A O 1
ATOM 637 N N . GLN A 1 82 ? 3.745 -11.629 -5.104 1.00 95.19 82 GLN A N 1
ATOM 638 C CA . GLN A 1 82 ? 4.139 -11.632 -6.509 1.00 95.19 82 GLN A CA 1
ATOM 639 C C . GLN A 1 82 ? 2.979 -11.146 -7.367 1.00 95.19 82 GLN A C 1
ATOM 641 O O . GLN A 1 82 ? 1.817 -11.406 -7.046 1.00 95.19 82 GLN A O 1
ATOM 646 N N . ALA A 1 83 ? 3.310 -10.435 -8.440 1.00 93.50 83 ALA A N 1
ATOM 647 C CA . ALA A 1 83 ? 2.332 -10.022 -9.428 1.00 93.50 83 ALA A CA 1
ATOM 648 C C . ALA A 1 83 ? 1.740 -11.259 -10.124 1.00 93.50 83 ALA A C 1
ATOM 650 O O . ALA A 1 83 ? 2.464 -12.200 -10.460 1.00 93.50 83 ALA A O 1
ATOM 651 N N . ASP A 1 84 ? 0.425 -11.269 -10.331 1.00 91.06 84 ASP A N 1
ATOM 652 C CA . ASP A 1 84 ? -0.238 -12.314 -11.109 1.00 91.06 84 ASP A CA 1
ATOM 653 C C . ASP A 1 84 ? -0.036 -12.117 -12.627 1.00 91.06 84 ASP A C 1
ATOM 655 O O . ASP A 1 84 ? 0.639 -11.194 -13.086 1.00 91.06 84 ASP A O 1
ATOM 659 N N . THR A 1 85 ? -0.631 -12.993 -13.443 1.00 87.88 85 THR A N 1
ATOM 660 C CA . THR A 1 85 ? -0.575 -12.898 -14.914 1.00 87.88 85 THR A CA 1
ATOM 661 C C . THR A 1 85 ? -1.208 -11.624 -15.483 1.00 87.88 85 THR A C 1
ATOM 663 O O . THR A 1 85 ? -0.989 -11.319 -16.652 1.00 87.88 85 THR A O 1
ATOM 666 N N . ALA A 1 86 ? -2.004 -10.904 -14.688 1.00 88.62 86 ALA A N 1
ATOM 667 C CA . ALA A 1 86 ? -2.581 -9.607 -15.028 1.00 88.62 86 ALA A CA 1
ATOM 668 C C . ALA A 1 86 ? -1.800 -8.436 -14.402 1.00 88.62 86 ALA A C 1
ATOM 670 O O . ALA A 1 86 ? -2.250 -7.295 -14.485 1.00 88.62 86 ALA A O 1
ATOM 671 N N . GLU A 1 87 ? -0.630 -8.705 -13.814 1.00 87.62 87 GLU A N 1
ATOM 672 C CA . GLU A 1 87 ? 0.259 -7.723 -13.187 1.00 87.62 87 GLU A CA 1
ATOM 673 C C . GLU A 1 87 ? -0.342 -7.066 -11.937 1.00 87.62 87 GLU A C 1
ATOM 675 O O . GLU A 1 87 ? 0.004 -5.939 -11.577 1.00 87.62 87 GLU A O 1
ATOM 680 N N . LEU A 1 88 ? -1.242 -7.781 -11.258 1.00 92.06 88 LEU A N 1
ATOM 681 C CA . LEU A 1 88 ? -1.902 -7.325 -10.043 1.00 92.06 88 LEU A CA 1
ATOM 682 C C . LEU A 1 88 ? -1.340 -8.033 -8.812 1.00 92.06 88 LEU A C 1
ATOM 684 O O . LEU A 1 88 ? -1.021 -9.222 -8.830 1.00 92.06 88 LEU A O 1
ATOM 688 N N . PHE A 1 89 ? -1.277 -7.296 -7.706 1.00 94.25 89 PHE A N 1
ATOM 689 C CA . PHE A 1 89 ? -0.959 -7.843 -6.392 1.00 94.25 89 PHE A CA 1
ATOM 690 C C . PHE A 1 89 ? -2.245 -8.015 -5.594 1.00 94.25 89 PHE A C 1
ATOM 692 O O . PHE A 1 89 ? -2.960 -7.046 -5.339 1.00 94.25 89 PHE A O 1
ATOM 699 N N . GLN A 1 90 ? -2.530 -9.246 -5.177 1.00 93.12 90 GLN A N 1
ATOM 700 C CA . GLN A 1 90 ? -3.734 -9.556 -4.412 1.00 93.12 90 GLN A CA 1
ATOM 701 C C . GLN A 1 90 ? -3.411 -9.763 -2.934 1.00 93.12 90 GLN A C 1
ATOM 703 O O . GLN A 1 90 ? -2.441 -10.425 -2.570 1.00 93.12 90 GLN A O 1
ATOM 708 N N . PHE A 1 91 ? -4.264 -9.221 -2.071 1.00 91.31 91 PHE A N 1
ATOM 709 C CA . PHE A 1 91 ? -4.192 -9.391 -0.625 1.00 91.31 91 PHE A CA 1
ATOM 710 C C . PHE A 1 91 ? -5.605 -9.496 -0.046 1.00 91.31 91 PHE A C 1
ATOM 712 O O . PHE A 1 91 ? -6.592 -9.127 -0.683 1.00 91.31 91 PHE A O 1
ATOM 719 N N . LYS A 1 92 ? -5.719 -10.040 1.167 1.00 88.94 92 LYS A N 1
ATOM 720 C CA . LYS A 1 92 ? -7.013 -10.223 1.833 1.00 88.94 92 LYS A CA 1
ATOM 721 C C . LYS A 1 92 ? -7.351 -8.995 2.668 1.00 88.94 92 LYS A C 1
ATOM 723 O O . LYS A 1 92 ? -6.546 -8.572 3.493 1.00 88.94 92 LYS A O 1
ATOM 728 N N . ILE A 1 93 ? -8.560 -8.477 2.482 1.00 86.12 93 ILE A N 1
ATOM 729 C CA . ILE A 1 93 ? -9.131 -7.408 3.304 1.00 86.12 93 ILE A CA 1
ATOM 730 C C . ILE A 1 93 ? -10.048 -8.063 4.350 1.00 86.12 93 ILE A C 1
ATOM 732 O O . ILE A 1 93 ? -10.927 -8.844 3.962 1.00 86.12 93 ILE A O 1
ATOM 736 N N . PRO A 1 94 ? -9.845 -7.813 5.658 1.00 85.06 94 PRO A N 1
ATOM 737 C CA . PRO A 1 94 ? -10.766 -8.262 6.700 1.00 85.06 94 PRO A CA 1
ATOM 738 C C . PRO A 1 94 ? -12.189 -7.762 6.441 1.00 85.06 94 PRO A C 1
ATOM 740 O O . PRO A 1 94 ? -12.389 -6.610 6.063 1.00 85.06 94 PRO A O 1
ATOM 743 N N . LYS A 1 95 ? -13.190 -8.622 6.651 1.00 79.00 95 LYS A N 1
ATOM 744 C CA . LYS A 1 95 ? -14.593 -8.194 6.609 1.00 79.00 95 LYS A CA 1
ATOM 745 C C . LYS A 1 95 ? -14.919 -7.439 7.896 1.00 79.00 95 LYS A C 1
ATOM 747 O O . LYS A 1 95 ? -14.539 -7.891 8.971 1.00 79.00 95 LYS A O 1
ATOM 752 N N . ASP A 1 96 ? -15.617 -6.316 7.754 1.00 73.69 96 ASP A N 1
ATOM 753 C CA . ASP A 1 96 ? -16.216 -5.547 8.854 1.00 73.69 96 ASP A CA 1
ATOM 754 C C . ASP A 1 96 ? -15.234 -4.890 9.846 1.00 73.69 96 AS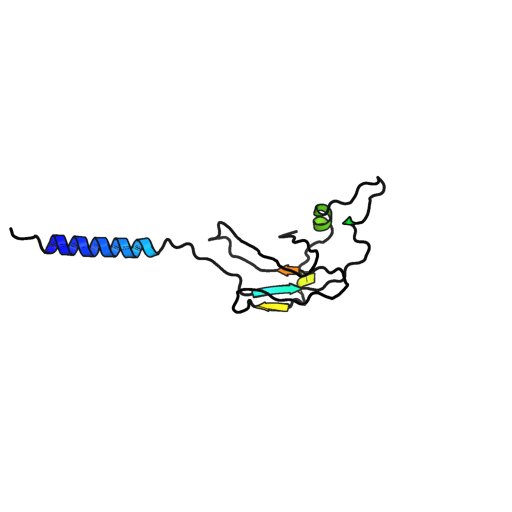P A C 1
ATOM 756 O O . ASP A 1 96 ? -15.637 -4.475 10.931 1.00 73.69 96 ASP A O 1
ATOM 760 N N . GLU A 1 97 ? -13.957 -4.724 9.479 1.00 78.31 97 GLU A N 1
ATOM 761 C CA . GLU A 1 97 ? -12.968 -4.033 10.316 1.00 78.31 97 GLU A CA 1
ATOM 762 C C . GLU A 1 97 ? -12.150 -2.996 9.533 1.00 78.31 97 GLU A C 1
ATOM 764 O O . GLU A 1 97 ? -11.593 -3.279 8.470 1.00 78.31 97 GLU A O 1
ATOM 769 N N . TYR A 1 98 ? -12.008 -1.797 10.108 1.00 81.81 98 TYR A N 1
ATOM 770 C CA . TYR A 1 98 ? -11.031 -0.819 9.638 1.00 81.81 98 TYR A CA 1
ATOM 771 C C . TYR A 1 98 ? -9.616 -1.334 9.902 1.00 81.81 98 TYR A C 1
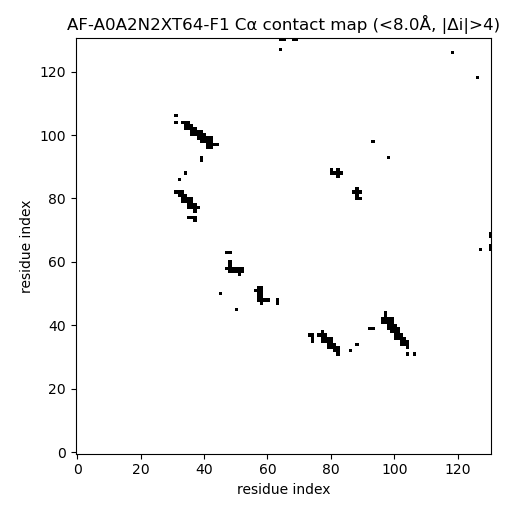ATOM 773 O O . TYR A 1 98 ? -9.263 -1.699 11.029 1.00 81.81 98 TYR A O 1
ATOM 781 N N . SER A 1 99 ? -8.790 -1.347 8.860 1.00 87.00 99 SER A N 1
ATOM 782 C CA . SER A 1 99 ? -7.434 -1.877 8.939 1.00 87.00 99 SER A CA 1
ATOM 783 C C . SER A 1 99 ? -6.450 -1.073 8.098 1.00 87.00 99 SER A C 1
ATOM 785 O O . SER A 1 99 ? -6.803 -0.491 7.074 1.00 87.00 99 SER A O 1
ATOM 787 N N . ILE A 1 100 ? -5.201 -1.042 8.558 1.00 86.44 100 ILE A N 1
ATOM 788 C CA . ILE A 1 100 ? -4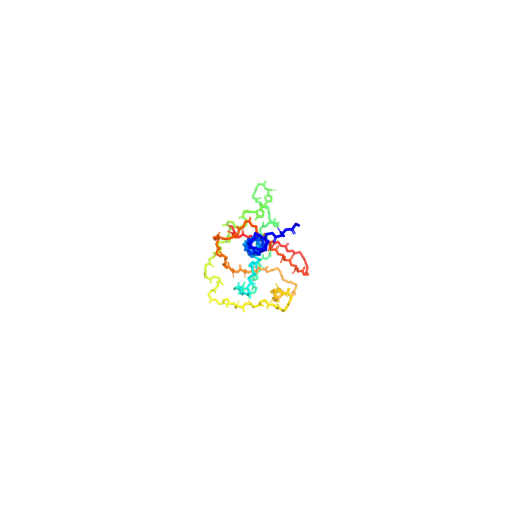.070 -0.464 7.836 1.00 86.44 100 ILE A CA 1
ATOM 789 C C . ILE A 1 100 ? -3.311 -1.593 7.146 1.00 86.44 100 ILE A C 1
ATOM 791 O O . ILE A 1 100 ? -2.979 -2.615 7.756 1.00 86.44 100 ILE A O 1
ATOM 795 N N . HIS A 1 101 ? -3.020 -1.379 5.869 1.00 89.75 101 HIS A N 1
ATOM 796 C CA . HIS A 1 101 ? -2.242 -2.272 5.024 1.00 89.75 101 HIS A CA 1
ATOM 797 C C . HIS A 1 101 ? -0.997 -1.526 4.544 1.00 89.75 101 HIS A C 1
ATOM 799 O O . HIS A 1 101 ? -1.116 -0.449 3.960 1.00 89.75 101 HIS A O 1
ATOM 805 N N . PHE A 1 102 ? 0.188 -2.092 4.772 1.00 90.69 102 PHE A N 1
ATOM 806 C CA . PHE A 1 102 ? 1.441 -1.512 4.301 1.00 90.69 102 PHE A CA 1
ATOM 807 C C . PHE A 1 102 ? 2.001 -2.296 3.122 1.00 90.69 102 PHE A C 1
ATOM 809 O O . PHE A 1 102 ? 2.090 -3.524 3.162 1.00 90.69 102 PHE A O 1
ATOM 816 N N . PHE A 1 103 ? 2.437 -1.560 2.103 1.00 91.94 103 PHE A N 1
ATOM 817 C CA . PHE A 1 103 ? 3.087 -2.093 0.913 1.00 91.94 103 PHE A CA 1
ATOM 818 C C . PHE A 1 103 ? 4.426 -1.388 0.716 1.00 91.94 103 PHE A C 1
ATOM 820 O O . PHE A 1 103 ? 4.498 -0.164 0.812 1.00 91.94 103 PHE A O 1
ATOM 827 N N . LYS A 1 104 ? 5.486 -2.152 0.442 1.00 91.19 104 LYS A N 1
ATOM 828 C CA . LYS A 1 104 ? 6.830 -1.625 0.191 1.00 91.19 104 LYS A CA 1
ATOM 829 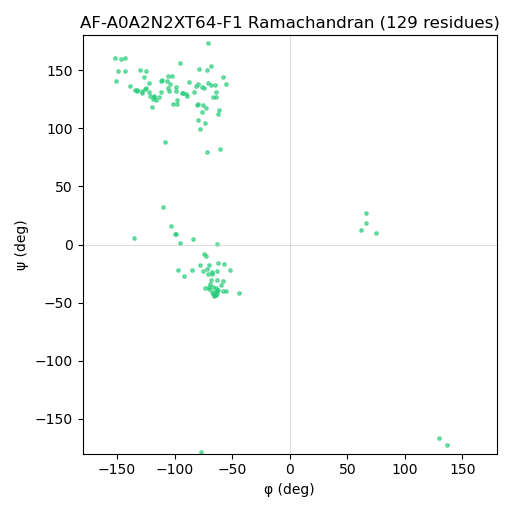C C . LYS A 1 104 ? 7.435 -2.268 -1.047 1.00 91.19 104 LYS A C 1
ATOM 831 O O . LYS A 1 104 ? 7.434 -3.487 -1.189 1.00 91.19 104 LYS A O 1
ATOM 836 N N . PHE A 1 105 ? 7.978 -1.438 -1.925 1.00 90.75 105 PHE A N 1
ATOM 837 C CA . PHE A 1 105 ? 8.713 -1.850 -3.114 1.00 90.75 105 PHE A CA 1
ATOM 838 C C . PHE A 1 105 ? 9.741 -0.777 -3.472 1.00 90.75 105 PHE A C 1
ATOM 840 O O . PHE A 1 105 ? 9.630 0.368 -3.036 1.00 90.75 105 PHE A O 1
ATOM 847 N N . TYR A 1 106 ? 10.744 -1.153 -4.261 1.00 85.62 106 TYR A N 1
ATOM 848 C CA . TYR A 1 106 ? 11.819 -0.257 -4.674 1.00 85.62 106 TYR A CA 1
ATOM 849 C C . TYR A 1 106 ? 11.870 -0.175 -6.195 1.00 85.62 106 TYR A C 1
ATOM 851 O O . TYR A 1 106 ? 11.743 -1.184 -6.885 1.00 85.62 106 TYR A O 1
ATOM 859 N N . ILE A 1 107 ? 12.088 1.034 -6.708 1.00 81.75 107 ILE A N 1
ATOM 860 C CA . ILE A 1 107 ? 12.332 1.296 -8.127 1.00 81.75 107 ILE A CA 1
ATOM 861 C C . ILE A 1 107 ? 13.655 2.053 -8.273 1.00 81.75 107 ILE A C 1
ATOM 863 O O . ILE A 1 107 ? 13.928 2.996 -7.532 1.00 81.75 107 ILE A O 1
ATOM 867 N N . SER A 1 108 ? 14.508 1.646 -9.213 1.00 75.25 108 SER A N 1
ATOM 868 C CA . SER A 1 108 ? 15.797 2.310 -9.453 1.00 75.25 108 SER A CA 1
ATOM 869 C C . SER A 1 108 ? 15.622 3.587 -10.282 1.00 75.25 108 SER A C 1
ATOM 871 O O . SER A 1 108 ? 15.406 3.519 -11.484 1.00 75.25 108 SER A O 1
ATOM 873 N N . GLY A 1 109 ? 15.761 4.763 -9.668 1.00 63.56 109 GLY A N 1
ATOM 874 C CA . GLY A 1 109 ? 15.401 6.066 -10.258 1.00 63.56 109 GLY A CA 1
ATOM 875 C C . GLY A 1 109 ? 16.162 6.542 -11.507 1.00 63.56 109 GLY A C 1
ATOM 876 O O . GLY A 1 109 ? 15.853 7.614 -12.014 1.00 63.56 109 GLY A O 1
ATOM 877 N N . ASN A 1 110 ? 17.121 5.785 -12.043 1.00 67.12 110 ASN A N 1
ATOM 878 C CA . ASN A 1 110 ? 17.980 6.256 -13.139 1.00 67.12 110 ASN A CA 1
ATOM 879 C C . ASN A 1 110 ? 17.273 6.338 -14.509 1.00 67.12 110 ASN A C 1
ATOM 881 O O . ASN A 1 110 ? 17.867 6.853 -15.451 1.00 67.12 110 ASN A O 1
ATOM 885 N N . GLN A 1 111 ? 16.047 5.812 -14.649 1.00 58.50 111 GLN A N 1
ATOM 886 C CA . GLN A 1 111 ? 15.393 5.628 -15.958 1.00 58.50 111 GLN A CA 1
ATOM 887 C C . GLN A 1 111 ? 13.913 6.055 -16.002 1.00 58.50 111 GLN A C 1
ATOM 889 O O . GLN A 1 111 ? 13.239 5.827 -17.006 1.00 58.50 111 GLN A O 1
ATOM 894 N N . PHE A 1 112 ? 13.371 6.649 -14.932 1.00 63.56 112 PHE A N 1
ATOM 895 C CA . PHE A 1 112 ? 11.920 6.812 -14.783 1.00 63.56 112 PHE A CA 1
ATOM 896 C C . PHE A 1 112 ? 11.495 8.273 -14.679 1.00 63.56 112 PHE A C 1
ATOM 898 O O . PHE A 1 112 ? 11.821 8.963 -13.721 1.00 63.56 112 PHE A O 1
ATOM 905 N N . ASN A 1 113 ? 10.689 8.715 -15.647 1.00 64.94 113 ASN A N 1
ATOM 906 C CA . ASN A 1 113 ? 10.129 10.069 -15.671 1.00 64.94 113 ASN A CA 1
ATOM 907 C C . ASN A 1 113 ? 8.697 10.134 -15.109 1.00 64.94 113 ASN A C 1
ATOM 909 O O . ASN A 1 113 ? 8.236 11.210 -14.734 1.00 64.94 113 ASN A O 1
ATOM 913 N N . LYS A 1 114 ? 7.968 9.006 -15.092 1.00 77.81 114 LYS A N 1
ATOM 914 C CA . LYS A 1 114 ? 6.576 8.892 -14.623 1.00 77.81 114 LYS A CA 1
ATOM 915 C C . LYS A 1 114 ? 6.314 7.486 -14.080 1.00 77.81 114 LYS A C 1
ATOM 917 O O . LYS A 1 114 ? 6.764 6.514 -14.678 1.00 77.81 114 LYS A O 1
ATOM 922 N N . GLY A 1 115 ? 5.552 7.390 -12.994 1.00 80.31 115 GLY A N 1
ATOM 923 C CA . GLY A 1 115 ? 5.036 6.135 -12.447 1.00 80.31 115 GLY A CA 1
ATOM 924 C C . GLY A 1 115 ? 3.516 6.192 -12.321 1.00 80.31 115 GLY A C 1
ATOM 925 O O . GLY A 1 115 ? 2.953 7.268 -12.120 1.00 80.31 115 GLY A O 1
ATOM 926 N N . LYS A 1 116 ? 2.852 5.042 -12.451 1.00 87.19 116 LYS A N 1
ATOM 927 C CA . LYS A 1 116 ? 1.415 4.885 -12.199 1.00 87.19 116 LYS A CA 1
ATOM 928 C C . LYS A 1 116 ? 1.246 3.829 -11.114 1.00 87.19 116 LYS A C 1
ATOM 930 O O . LYS A 1 116 ? 1.783 2.736 -11.250 1.00 87.19 116 LYS A O 1
ATOM 935 N N . ILE A 1 117 ? 0.502 4.166 -10.067 1.00 88.56 117 ILE A N 1
ATOM 936 C CA . ILE A 1 117 ? 0.031 3.213 -9.063 1.00 88.56 117 ILE A CA 1
ATOM 937 C C . ILE A 1 117 ? -1.484 3.157 -9.210 1.00 88.56 117 ILE A C 1
ATOM 939 O O . ILE A 1 117 ? -2.143 4.195 -9.224 1.00 88.56 117 ILE A O 1
ATOM 943 N N . GLU A 1 118 ? -2.021 1.954 -9.360 1.00 92.56 118 GLU A N 1
ATOM 944 C CA . GLU A 1 118 ? -3.456 1.706 -9.427 1.00 92.56 118 GLU A CA 1
ATOM 945 C C . GLU A 1 118 ? -3.842 0.820 -8.247 1.00 92.56 118 GLU A C 1
ATOM 947 O O . GLU A 1 118 ? -3.217 -0.211 -8.008 1.00 92.56 118 GLU A O 1
ATOM 952 N N . VAL A 1 119 ? -4.836 1.259 -7.478 1.00 91.38 119 VAL A N 1
ATOM 953 C CA . VAL A 1 119 ? -5.319 0.555 -6.289 1.00 91.38 119 VAL A CA 1
ATOM 954 C C . VAL A 1 119 ? -6.825 0.413 -6.419 1.00 91.38 119 VAL A C 1
ATOM 956 O O . VAL A 1 119 ? -7.521 1.391 -6.689 1.00 91.38 119 VAL A O 1
ATOM 959 N N . SER A 1 120 ? -7.317 -0.805 -6.223 1.00 90.62 120 SER A N 1
ATOM 960 C CA . SER A 1 120 ? -8.739 -1.126 -6.252 1.00 90.62 120 SER A CA 1
ATOM 961 C C . SER A 1 120 ? -9.080 -2.012 -5.063 1.00 90.62 120 SER A C 1
ATOM 963 O O . SER A 1 120 ? -8.368 -2.974 -4.772 1.00 90.62 120 SER A O 1
ATOM 965 N N . ALA A 1 121 ? -10.158 -1.674 -4.363 1.00 86.44 121 ALA A N 1
ATOM 966 C CA . ALA A 1 121 ? -10.662 -2.430 -3.229 1.00 86.44 121 ALA A CA 1
ATOM 967 C C . ALA A 1 121 ? -12.185 -2.288 -3.131 1.00 86.44 121 ALA A C 1
ATOM 969 O O . ALA A 1 121 ? -12.755 -1.252 -3.477 1.00 86.44 121 ALA A O 1
ATOM 970 N N . ASN A 1 122 ? -12.844 -3.325 -2.613 1.00 83.38 122 ASN A N 1
ATOM 971 C CA . ASN A 1 122 ? -14.269 -3.277 -2.301 1.00 83.38 122 ASN A CA 1
ATOM 972 C C . ASN A 1 122 ? -14.473 -2.524 -0.981 1.00 83.38 122 ASN A C 1
ATOM 974 O O . ASN A 1 122 ? -14.298 -3.102 0.089 1.00 83.38 122 ASN A O 1
ATOM 978 N N . GLY A 1 123 ? -14.840 -1.245 -1.054 1.00 81.50 123 GLY A N 1
ATOM 979 C CA . GLY A 1 123 ? -15.114 -0.409 0.115 1.00 81.50 123 GLY A CA 1
ATOM 980 C C . GLY A 1 123 ? -14.504 0.984 0.002 1.00 81.50 123 GLY A C 1
ATOM 981 O O . GLY A 1 123 ? -13.984 1.368 -1.044 1.00 81.50 123 GLY A O 1
ATOM 982 N N . LYS A 1 124 ? -14.580 1.755 1.090 1.00 83.00 124 LYS A N 1
ATOM 983 C CA . LYS A 1 124 ? -13.883 3.041 1.194 1.00 83.00 124 LYS A CA 1
ATOM 984 C C . LYS A 1 124 ? -12.445 2.788 1.624 1.00 83.00 124 LYS A C 1
ATOM 986 O O . LYS A 1 124 ? -12.215 2.055 2.582 1.00 83.00 124 LYS A O 1
ATOM 991 N N . PHE A 1 125 ? -11.502 3.400 0.925 1.00 85.69 125 PHE A N 1
ATOM 992 C CA . PHE A 1 125 ? -10.087 3.326 1.248 1.00 85.69 125 PHE A CA 1
ATOM 993 C C . PHE A 1 125 ? -9.402 4.640 0.894 1.00 85.69 125 PHE A C 1
ATOM 995 O O . PHE A 1 125 ? -9.886 5.411 0.065 1.00 85.69 125 PHE A O 1
ATOM 1002 N N . GLU A 1 126 ? -8.247 4.850 1.506 1.00 84.25 126 GLU A N 1
ATOM 1003 C CA . GLU A 1 126 ? -7.350 5.956 1.217 1.00 84.25 126 GLU A CA 1
ATOM 1004 C C . GLU A 1 126 ? -5.967 5.387 0.926 1.00 84.25 126 GLU A C 1
ATOM 1006 O O . GLU A 1 126 ? -5.563 4.372 1.500 1.00 84.25 126 GLU A O 1
ATOM 1011 N N . VAL A 1 127 ? -5.252 6.022 -0.001 1.00 86.44 127 VAL A N 1
ATOM 1012 C CA . VAL A 1 127 ? -3.914 5.595 -0.410 1.00 86.44 127 VAL A CA 1
ATOM 1013 C C . VAL A 1 127 ? -2.932 6.699 -0.093 1.00 86.44 127 VAL A C 1
ATOM 1015 O O . VAL A 1 127 ? -3.089 7.839 -0.527 1.00 86.44 127 VAL A O 1
ATOM 1018 N N . TYR A 1 128 ? -1.880 6.315 0.614 1.00 83.38 128 TYR A N 1
ATOM 1019 C CA . TYR A 1 128 ? -0.800 7.193 1.012 1.00 83.38 128 TYR A CA 1
ATOM 1020 C C . TYR A 1 128 ? 0.517 6.651 0.468 1.00 83.38 128 TYR A C 1
ATOM 1022 O O . TYR A 1 128 ? 0.812 5.464 0.604 1.00 83.38 128 TYR A O 1
ATOM 1030 N N . VAL A 1 129 ? 1.306 7.519 -0.164 1.00 83.69 129 VAL A N 1
ATOM 1031 C CA . VAL A 1 129 ? 2.586 7.155 -0.783 1.00 83.69 129 VAL A CA 1
ATOM 1032 C C . VAL A 1 129 ? 3.698 7.900 -0.062 1.00 83.69 129 VAL A C 1
ATOM 1034 O O . VAL A 1 129 ? 3.666 9.122 0.004 1.00 83.69 129 VAL A O 1
ATOM 1037 N N . ASN A 1 130 ? 4.683 7.156 0.443 1.00 77.31 130 ASN A N 1
ATOM 1038 C CA . ASN A 1 130 ? 5.873 7.665 1.137 1.00 77.31 130 ASN A CA 1
ATOM 1039 C C . ASN A 1 130 ? 5.653 8.450 2.445 1.00 77.31 130 ASN A C 1
ATOM 1041 O O . ASN A 1 130 ? 6.632 8.994 2.945 1.00 77.31 130 ASN A O 1
ATOM 1045 N N . GLY A 1 131 ? 4.446 8.429 3.025 1.00 62.44 131 GLY A N 1
ATOM 1046 C CA . GLY A 1 131 ? 4.161 8.990 4.360 1.00 62.44 131 GLY A CA 1
ATOM 1047 C C . GLY A 1 131 ? 4.666 10.413 4.567 1.00 62.44 131 GLY A C 1
ATOM 1048 O O . GLY A 1 131 ? 5.128 10.688 5.696 1.00 62.44 131 GLY A O 1
#

Solvent-accessible surface area (backbone atoms only — not comparable to full-atom values): 8958 Å² total; per-residue (Å²): 134,86,74,63,61,69,60,56,53,50,52,51,54,52,52,51,52,54,55,60,64,60,67,74,72,66,84,78,85,83,76,80,57,60,35,38,36,27,69,77,39,82,56,71,82,83,45,68,59,81,34,60,46,100,82,71,46,64,45,56,70,78,58,51,38,74,70,52,75,89,48,73,73,63,51,76,80,38,45,80,42,58,44,47,100,85,70,46,76,82,80,88,76,70,82,97,57,65,61,49,74,45,78,50,75,87,78,81,74,90,79,65,93,79,86,87,87,87,87,86,72,97,71,91,82,84,88,82,80,94,98

pLDDT: mean 78.39, std 11.45, range [52.78, 95.69]

Radius of gyration: 26.22 Å; Cα contacts (8 Å, |Δi|>4): 97; chains: 1; bounding box: 44×37×90 Å

Mean predicted aligned error: 12.28 Å

Secondary structure (DSSP, 8-state):
----HHHHHHHHHHHHHHHHHHGGG--------EEEEEEEEEPPSS-GGG-B-TTSPBPPHHHHHHHS---GGGGTT-EEEEP-TTS----PPPTT--EEEEEE----GGG-S--------SS-----S--

Sequence (131 aa):
MKKNLPVLSMALIFSMFLFVSLQSIFAQQVKVEKILYAGPFKMATPYISDSINANGKSFADAALLKSFPLSEKYFINSVELQADTAELFQFKIPKDEYSIHFFKFYISGNQFNKGKIEVSANGKFEVYVNG

Nearest PDB structures (foldseek):
  1egi-assembly1_B  TM=1.741E-01  e=4.159E+00  Homo sapiens